Protein AF-A0A9W6KAG6-F1 (afdb_monomer_lite)

Radius of gyration: 14.38 Å; chains: 1; bounding box: 37×23×39 Å

Structure (mmCIF, N/CA/C/O backbone):
data_AF-A0A9W6KAG6-F1
#
_entry.id   AF-A0A9W6KAG6-F1
#
loop_
_atom_site.group_PDB
_atom_site.id
_atom_site.type_symbol
_atom_site.label_atom_id
_atom_site.label_alt_id
_atom_site.label_comp_id
_atom_site.label_asym_id
_atom_site.label_entity_id
_atom_site.label_seq_id
_atom_site.pdbx_PDB_ins_code
_atom_site.Cartn_x
_atom_site.Cartn_y
_atom_site.Cartn_z
_atom_site.occupancy
_atom_site.B_iso_or_equiv
_atom_site.auth_seq_id
_atom_site.auth_comp_id
_atom_site.auth_asym_id
_atom_site.auth_atom_id
_atom_site.pdbx_PDB_model_num
ATOM 1 N N . MET A 1 1 ? -2.949 -4.719 19.976 1.00 49.72 1 MET A N 1
ATOM 2 C CA . MET A 1 1 ? -2.880 -3.998 18.684 1.00 49.72 1 MET A CA 1
ATOM 3 C C . MET A 1 1 ? -1.691 -4.428 17.823 1.00 49.72 1 MET A C 1
ATOM 5 O O . MET A 1 1 ? -1.894 -4.621 16.638 1.00 49.72 1 MET A O 1
ATOM 9 N N . LEU A 1 2 ? -0.497 -4.662 18.395 1.00 51.16 2 LEU A N 1
ATOM 10 C CA . LEU A 1 2 ? 0.654 -5.258 17.682 1.00 51.16 2 LEU A CA 1
ATOM 11 C C . LEU A 1 2 ? 0.340 -6.621 17.027 1.00 51.16 2 LEU A C 1
ATOM 13 O O . LEU A 1 2 ? 0.717 -6.838 15.884 1.00 51.16 2 LEU A O 1
ATOM 17 N N . ALA A 1 3 ? -0.461 -7.461 17.693 1.00 55.06 3 ALA A N 1
ATOM 18 C CA . ALA A 1 3 ? -0.867 -8.779 17.191 1.00 55.06 3 ALA A CA 1
ATOM 19 C C . ALA A 1 3 ? -1.749 -8.756 15.922 1.00 55.06 3 ALA A C 1
ATOM 21 O O . ALA A 1 3 ? -1.973 -9.796 15.317 1.00 55.06 3 ALA A O 1
ATOM 22 N N . LEU A 1 4 ? -2.265 -7.592 15.497 1.00 59.50 4 LEU A N 1
ATOM 23 C CA . LEU A 1 4 ? -3.147 -7.504 14.324 1.00 59.50 4 LEU A CA 1
ATOM 24 C C . LEU A 1 4 ? -2.388 -7.760 13.007 1.00 59.50 4 LEU A C 1
ATOM 26 O O . LEU A 1 4 ? -3.000 -8.120 12.007 1.00 59.50 4 LEU A O 1
ATOM 30 N N . ILE A 1 5 ? -1.068 -7.550 12.991 1.00 63.56 5 ILE A N 1
ATOM 31 C CA . ILE A 1 5 ? -0.239 -7.567 11.776 1.00 63.56 5 ILE A CA 1
ATOM 32 C C . ILE A 1 5 ? 0.659 -8.824 11.672 1.00 63.56 5 ILE A C 1
ATOM 34 O O . ILE A 1 5 ? 1.285 -9.032 10.635 1.00 63.56 5 ILE A O 1
ATOM 38 N N . ASP A 1 6 ? 0.678 -9.719 12.665 1.00 61.66 6 ASP A N 1
ATOM 39 C CA . ASP A 1 6 ? 1.755 -10.721 12.787 1.00 61.66 6 ASP A CA 1
ATOM 40 C C . ASP A 1 6 ? 1.701 -11.936 11.830 1.00 61.66 6 ASP A C 1
ATOM 42 O O . ASP A 1 6 ? 2.743 -12.541 11.596 1.00 61.66 6 ASP A O 1
ATOM 46 N N . ASP A 1 7 ? 0.586 -12.248 11.154 1.00 63.22 7 ASP A N 1
ATOM 47 C CA . ASP A 1 7 ? 0.474 -13.517 10.388 1.00 63.22 7 ASP A CA 1
ATOM 48 C C . ASP A 1 7 ? 0.460 -13.378 8.851 1.00 63.22 7 ASP A C 1
ATOM 50 O O . ASP A 1 7 ? -0.039 -14.247 8.132 1.00 63.22 7 ASP A O 1
ATOM 54 N N . GLY A 1 8 ? 0.933 -12.257 8.291 1.00 66.94 8 GLY A N 1
ATOM 55 C CA . GLY A 1 8 ? 1.004 -12.053 6.826 1.00 66.94 8 GLY A CA 1
ATOM 56 C C . GLY A 1 8 ? -0.360 -12.025 6.102 1.00 66.94 8 GLY A C 1
ATOM 57 O O . GLY A 1 8 ? -0.442 -11.831 4.881 1.00 66.94 8 GLY A O 1
ATOM 58 N N . TRP A 1 9 ? -1.461 -12.172 6.841 1.00 75.31 9 TRP A N 1
ATOM 59 C CA . TRP A 1 9 ? -2.827 -12.067 6.339 1.00 75.31 9 TRP A CA 1
ATOM 60 C C . TRP A 1 9 ? -3.142 -10.637 5.885 1.00 75.31 9 TRP A C 1
ATOM 62 O O . TRP A 1 9 ? -3.842 -10.460 4.891 1.00 75.31 9 TRP A O 1
ATOM 72 N N . VAL A 1 10 ? -2.549 -9.625 6.532 1.00 75.75 10 VAL A N 1
ATOM 73 C CA . VAL A 1 10 ? -2.687 -8.200 6.178 1.00 75.75 10 VAL A CA 1
ATOM 74 C C . VAL A 1 10 ? -2.224 -7.933 4.749 1.00 75.75 10 VAL A C 1
ATOM 76 O O . VAL A 1 10 ? -2.901 -7.236 3.998 1.00 75.75 10 VAL A O 1
ATOM 79 N N . VAL A 1 11 ? -1.118 -8.551 4.327 1.00 73.81 11 VAL A N 1
ATOM 80 C CA . VAL A 1 11 ? -0.626 -8.454 2.941 1.00 73.81 11 VAL A CA 1
ATOM 81 C C . VAL A 1 11 ? -1.645 -9.041 1.968 1.00 73.81 11 VAL A C 1
ATOM 83 O O . VAL A 1 11 ? -1.868 -8.490 0.896 1.00 73.81 11 VAL A O 1
ATOM 86 N N . THR A 1 12 ? -2.325 -10.119 2.359 1.00 75.81 12 THR A N 1
ATOM 87 C CA . THR A 1 12 ? -3.356 -10.773 1.535 1.00 75.81 12 THR A CA 1
ATOM 88 C C . THR A 1 12 ? -4.617 -9.932 1.440 1.00 75.81 12 THR A C 1
ATOM 90 O O . THR A 1 12 ? -5.157 -9.751 0.351 1.00 75.81 12 THR A O 1
ATOM 93 N N . ALA A 1 13 ? -5.062 -9.382 2.567 1.00 78.25 13 ALA A N 1
ATOM 94 C CA . ALA A 1 13 ? -6.191 -8.469 2.635 1.00 78.25 13 ALA A CA 1
ATOM 95 C C . ALA A 1 13 ? -5.940 -7.218 1.777 1.00 78.25 13 ALA A C 1
ATOM 97 O O . ALA A 1 13 ? -6.823 -6.761 1.050 1.00 78.25 13 ALA A O 1
ATOM 98 N N . PHE A 1 14 ? -4.709 -6.701 1.805 1.00 78.06 14 PHE A N 1
ATOM 99 C CA . PHE A 1 14 ? -4.333 -5.483 1.101 1.00 78.06 14 PHE A CA 1
ATOM 100 C C . PHE A 1 14 ? -4.079 -5.701 -0.404 1.00 78.06 14 PHE A C 1
ATOM 102 O O . PHE A 1 14 ? -4.683 -5.021 -1.234 1.00 78.06 14 PHE A O 1
ATOM 109 N N . LEU A 1 15 ? -3.231 -6.666 -0.781 1.00 72.88 15 LEU A N 1
ATOM 110 C CA . LEU A 1 15 ? -2.805 -6.897 -2.173 1.00 72.88 15 LEU A CA 1
ATOM 111 C C . LEU A 1 15 ? -3.692 -7.883 -2.949 1.00 72.88 15 LEU A C 1
ATOM 113 O O . LEU A 1 15 ? -3.724 -7.843 -4.180 1.00 72.88 15 LEU A O 1
ATOM 117 N N . GLY A 1 16 ? -4.434 -8.746 -2.253 1.00 67.75 16 GLY A N 1
ATOM 118 C CA . GLY A 1 16 ? -5.111 -9.904 -2.842 1.00 67.75 16 GLY A CA 1
ATOM 119 C C . GLY A 1 16 ? -4.185 -11.122 -2.992 1.00 67.75 16 GLY A C 1
ATOM 120 O O . GLY A 1 16 ? -2.961 -11.002 -3.004 1.00 67.75 16 GLY A O 1
ATOM 121 N N . SER A 1 17 ? -4.772 -12.317 -3.102 1.00 63.59 17 SER A N 1
ATOM 122 C CA . SER A 1 17 ? -4.056 -13.608 -3.136 1.00 63.59 17 SER A CA 1
ATOM 123 C C . SER A 1 17 ? -3.142 -13.795 -4.353 1.00 63.59 17 SER A C 1
ATOM 125 O O . SER A 1 17 ? -2.114 -14.458 -4.249 1.00 63.59 17 SER A O 1
ATOM 127 N N . GLU A 1 18 ? -3.490 -13.186 -5.486 1.00 56.81 18 GLU A N 1
ATOM 128 C CA . GLU A 1 18 ? -2.803 -13.339 -6.779 1.00 56.81 18 GLU A CA 1
ATOM 129 C C . GLU A 1 18 ? -1.392 -12.717 -6.805 1.00 56.81 18 GLU A C 1
ATOM 131 O O . GLU A 1 18 ? -0.530 -13.159 -7.558 1.00 56.81 18 GLU A O 1
ATOM 136 N N . GLN A 1 19 ? -1.111 -11.704 -5.975 1.00 59.00 19 GLN A N 1
ATOM 137 C CA . GLN A 1 19 ? 0.176 -10.988 -6.015 1.00 59.00 19 GLN A CA 1
ATOM 138 C C . GLN A 1 19 ? 1.319 -11.689 -5.263 1.00 59.00 19 GLN A C 1
ATOM 140 O O . GLN A 1 19 ? 2.446 -11.203 -5.289 1.00 59.00 19 GLN A O 1
ATOM 145 N N . ARG A 1 20 ? 1.075 -12.839 -4.620 1.00 56.69 20 ARG A N 1
ATOM 146 C CA . ARG A 1 20 ? 2.065 -13.519 -3.762 1.00 56.69 20 ARG A CA 1
ATOM 147 C C . ARG A 1 20 ? 3.233 -14.183 -4.501 1.00 56.69 20 ARG A C 1
ATOM 149 O O . ARG A 1 20 ? 4.235 -14.476 -3.862 1.00 56.69 20 ARG A O 1
ATOM 156 N N . ALA A 1 21 ? 3.139 -14.419 -5.811 1.00 52.81 21 ALA A N 1
ATOM 157 C CA . ALA A 1 21 ? 4.088 -15.279 -6.531 1.00 52.81 21 ALA A CA 1
ATOM 158 C C . ALA A 1 21 ? 5.557 -14.789 -6.540 1.00 52.81 21 ALA A C 1
ATOM 160 O O . ALA A 1 21 ? 6.451 -15.586 -6.806 1.00 52.81 21 ALA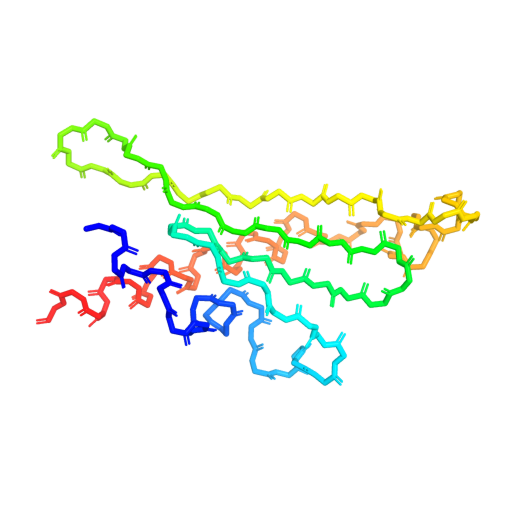 A O 1
ATOM 161 N N . TYR A 1 22 ? 5.819 -13.510 -6.242 1.00 62.94 22 TYR A N 1
ATOM 162 C CA . TYR A 1 22 ? 7.164 -12.912 -6.272 1.00 62.94 22 TYR A CA 1
ATOM 163 C C . TYR A 1 22 ? 7.458 -12.023 -5.055 1.00 62.94 22 TYR A C 1
ATOM 165 O O . TYR A 1 22 ? 8.138 -11.004 -5.192 1.00 62.94 22 TYR A O 1
ATOM 173 N N . ILE A 1 23 ? 6.903 -12.371 -3.889 1.00 66.06 23 ILE A N 1
ATOM 174 C CA . ILE A 1 23 ? 7.000 -11.556 -2.678 1.00 66.06 23 ILE A CA 1
ATOM 175 C C . ILE A 1 23 ? 7.815 -12.257 -1.587 1.00 66.06 23 ILE A C 1
ATOM 177 O O . ILE A 1 23 ? 7.461 -13.357 -1.174 1.00 66.06 23 ILE A O 1
ATOM 181 N N . ASP A 1 24 ? 8.848 -11.577 -1.085 1.00 68.81 24 ASP A N 1
ATOM 182 C CA . ASP A 1 24 ? 9.527 -11.923 0.174 1.00 68.81 24 ASP A CA 1
ATOM 183 C C . ASP A 1 24 ? 8.949 -11.090 1.329 1.00 68.81 24 ASP A C 1
ATOM 185 O O . ASP A 1 24 ? 8.763 -9.880 1.157 1.00 68.81 24 ASP A O 1
ATOM 189 N N . ILE A 1 25 ? 8.620 -11.720 2.464 1.00 72.00 25 ILE A N 1
ATOM 190 C CA . ILE A 1 25 ? 7.895 -11.094 3.585 1.00 72.00 25 ILE A CA 1
ATOM 191 C C . ILE A 1 25 ? 8.811 -10.978 4.808 1.00 72.00 25 ILE A C 1
ATOM 193 O O . ILE A 1 25 ? 9.289 -11.977 5.337 1.00 72.00 25 ILE A O 1
ATOM 197 N N . ASP A 1 26 ? 8.995 -9.747 5.286 1.00 68.56 26 ASP A N 1
ATOM 198 C CA . ASP A 1 26 ? 9.775 -9.418 6.483 1.00 68.56 26 ASP A CA 1
ATOM 199 C C . ASP A 1 26 ? 8.823 -9.044 7.628 1.00 68.56 26 ASP A C 1
ATOM 201 O O . ASP A 1 26 ? 8.075 -8.061 7.537 1.00 68.56 26 ASP A O 1
ATOM 205 N N . HIS A 1 27 ? 8.841 -9.848 8.691 1.00 67.25 27 HIS A N 1
ATOM 206 C CA . HIS A 1 27 ? 7.990 -9.683 9.864 1.00 67.25 27 HIS A CA 1
ATOM 207 C C . HIS A 1 27 ? 8.769 -8.967 10.963 1.00 67.25 27 HIS A C 1
ATOM 209 O O . HIS A 1 27 ? 9.641 -9.542 11.617 1.00 67.25 27 HIS A O 1
ATOM 215 N N . ARG A 1 28 ? 8.424 -7.701 11.194 1.00 70.06 28 ARG A N 1
ATOM 216 C CA . ARG A 1 28 ? 8.870 -6.943 12.366 1.00 70.06 28 ARG A CA 1
ATOM 217 C C . ARG A 1 28 ? 7.645 -6.650 13.236 1.00 70.06 28 ARG A C 1
ATOM 219 O O . ARG A 1 28 ? 6.553 -6.501 12.692 1.00 70.06 28 ARG A O 1
ATOM 226 N N . PRO A 1 29 ? 7.777 -6.525 14.566 1.00 67.50 29 PRO A N 1
ATOM 227 C CA . PRO A 1 29 ? 6.624 -6.266 15.426 1.00 67.50 29 PRO A CA 1
ATOM 228 C C . PRO A 1 29 ? 5.813 -5.051 14.943 1.00 67.50 29 PRO A C 1
ATOM 230 O O . PRO A 1 29 ? 6.330 -3.935 14.885 1.00 67.50 29 PRO A O 1
ATOM 233 N N . GLY A 1 30 ? 4.550 -5.276 14.560 1.00 68.81 30 GLY A N 1
ATOM 234 C CA . GLY A 1 30 ? 3.631 -4.225 14.092 1.00 68.81 30 GLY A CA 1
ATOM 235 C C . GLY A 1 30 ? 3.891 -3.694 12.677 1.00 68.81 30 GLY A C 1
ATOM 236 O O . GLY A 1 30 ? 3.238 -2.732 12.260 1.00 68.81 30 GLY A O 1
ATOM 237 N N . VAL A 1 31 ? 4.819 -4.305 11.933 1.00 70.38 31 VAL A N 1
ATOM 238 C CA . VAL A 1 31 ? 5.167 -3.933 10.558 1.00 70.38 31 VAL A CA 1
ATOM 239 C C . VAL A 1 31 ? 5.359 -5.184 9.712 1.00 70.38 31 VAL A C 1
ATOM 241 O O . VAL A 1 31 ? 6.230 -6.004 9.984 1.00 70.38 31 VAL A O 1
ATOM 244 N N . VAL A 1 32 ? 4.624 -5.276 8.609 1.00 75.44 32 VAL A N 1
ATOM 245 C CA . VAL A 1 32 ? 4.902 -6.277 7.578 1.00 75.44 32 VAL A CA 1
ATOM 246 C C . VAL A 1 32 ? 5.481 -5.589 6.355 1.00 75.44 32 VAL A C 1
ATOM 248 O O . VAL A 1 32 ? 4.835 -4.754 5.716 1.00 75.44 32 VAL A O 1
ATOM 251 N N . GLY A 1 33 ? 6.726 -5.939 6.044 1.00 77.06 33 GLY A N 1
ATOM 252 C CA . GLY A 1 33 ? 7.386 -5.581 4.799 1.00 77.06 33 GLY A CA 1
ATOM 253 C C . GLY A 1 33 ? 7.154 -6.650 3.742 1.00 77.06 33 GLY A C 1
ATOM 254 O O . GLY A 1 33 ? 7.107 -7.837 4.049 1.00 77.06 33 GLY A O 1
ATOM 255 N N . PHE A 1 34 ? 7.028 -6.232 2.491 1.00 74.88 34 PHE A N 1
ATOM 256 C CA . PHE A 1 34 ? 7.019 -7.123 1.348 1.00 74.88 34 PHE A CA 1
ATOM 257 C C . PHE A 1 34 ? 7.859 -6.552 0.208 1.00 74.88 34 PHE A C 1
ATOM 259 O O . PHE A 1 34 ? 7.700 -5.396 -0.190 1.00 74.88 34 PHE A O 1
ATOM 266 N N . GLN A 1 35 ? 8.764 -7.358 -0.334 1.00 76.19 35 GLN A N 1
ATOM 267 C CA . GLN A 1 35 ? 9.590 -6.979 -1.475 1.00 76.19 35 GLN A CA 1
ATOM 268 C C . GLN A 1 35 ? 9.053 -7.625 -2.745 1.00 76.19 35 GLN A C 1
ATOM 270 O O . GLN A 1 35 ? 8.896 -8.837 -2.803 1.00 76.19 35 GLN A O 1
ATOM 275 N N . GLY A 1 36 ? 8.814 -6.813 -3.772 1.00 69.50 36 GLY A N 1
ATOM 276 C CA . GLY A 1 36 ? 8.445 -7.278 -5.104 1.00 69.50 36 GLY A CA 1
ATOM 277 C C . GLY A 1 36 ? 9.492 -6.841 -6.118 1.00 69.50 36 GLY A C 1
ATOM 278 O O . GLY A 1 36 ? 9.811 -5.658 -6.222 1.00 69.50 36 GLY A O 1
ATOM 279 N N . HIS A 1 37 ? 9.995 -7.779 -6.916 1.00 71.56 37 HIS A N 1
ATOM 280 C CA . HIS A 1 37 ? 10.975 -7.500 -7.971 1.00 71.56 37 HIS A CA 1
ATOM 281 C C . HIS A 1 37 ? 12.280 -6.838 -7.456 1.00 71.56 37 HIS A C 1
ATOM 283 O O . HIS A 1 37 ? 12.625 -6.899 -6.277 1.00 71.56 37 HIS A O 1
ATOM 289 N N . TRP A 1 38 ? 13.061 -6.250 -8.369 1.00 76.88 38 TRP A N 1
ATOM 290 C CA . TRP A 1 38 ? 14.403 -5.710 -8.101 1.00 76.88 38 TRP A CA 1
ATOM 291 C C . TRP A 1 38 ? 14.418 -4.258 -7.599 1.00 76.88 38 TRP A C 1
ATOM 293 O O . TRP A 1 38 ? 15.489 -3.712 -7.344 1.00 76.88 38 TRP A O 1
ATOM 303 N N . TRP A 1 39 ? 13.258 -3.599 -7.529 1.00 77.62 39 TRP A N 1
ATOM 304 C CA . TRP A 1 39 ? 13.182 -2.156 -7.284 1.00 77.62 39 TRP A CA 1
ATOM 305 C C . TRP A 1 39 ? 12.184 -1.746 -6.208 1.00 77.62 39 TRP A C 1
ATOM 307 O O . TRP A 1 39 ? 12.214 -0.593 -5.791 1.00 77.62 39 TRP A O 1
ATOM 317 N N . TYR A 1 40 ? 11.309 -2.641 -5.754 1.00 79.31 40 TY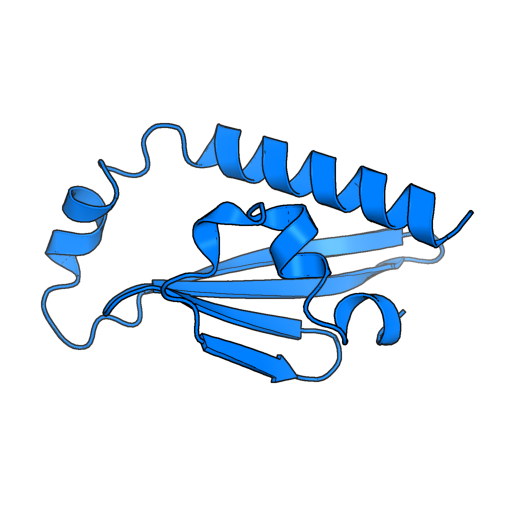R A N 1
ATOM 318 C CA . TYR A 1 40 ? 10.148 -2.263 -4.962 1.00 79.31 40 TYR A CA 1
ATOM 319 C C . TYR A 1 40 ? 10.108 -2.992 -3.615 1.00 79.31 40 TYR A C 1
ATOM 321 O O . TYR A 1 40 ? 10.146 -4.220 -3.551 1.00 79.31 40 TYR A O 1
ATOM 329 N N . ARG A 1 41 ? 9.963 -2.219 -2.535 1.00 82.81 41 ARG A N 1
ATOM 330 C CA . ARG A 1 41 ? 9.619 -2.711 -1.196 1.00 82.81 41 ARG A CA 1
ATOM 331 C C . ARG A 1 41 ? 8.415 -1.935 -0.678 1.00 82.81 41 ARG A C 1
ATOM 333 O O . ARG A 1 41 ? 8.478 -0.716 -0.545 1.00 82.81 41 ARG A O 1
ATOM 340 N N . GLY A 1 42 ? 7.321 -2.633 -0.407 1.00 82.50 42 GLY A N 1
ATOM 341 C CA . GLY A 1 42 ? 6.166 -2.099 0.304 1.00 82.50 42 GLY A CA 1
ATOM 342 C C . GLY A 1 42 ? 6.267 -2.422 1.787 1.00 82.50 42 GLY A C 1
ATOM 343 O O . GLY A 1 42 ? 6.703 -3.506 2.150 1.00 82.50 42 GLY A O 1
ATOM 344 N N . GLU A 1 43 ? 5.857 -1.507 2.652 1.00 84.00 43 GLU A N 1
ATOM 345 C CA . GLU A 1 43 ? 5.721 -1.765 4.085 1.00 84.00 43 GLU A CA 1
ATOM 346 C C . GLU A 1 43 ? 4.348 -1.310 4.558 1.00 84.00 43 GLU A C 1
ATOM 348 O O . GLU A 1 43 ? 3.920 -0.196 4.254 1.00 84.00 43 GLU A O 1
ATOM 353 N N . ILE A 1 44 ? 3.661 -2.178 5.297 1.00 82.81 44 ILE A N 1
ATOM 354 C CA . ILE A 1 44 ? 2.409 -1.869 5.982 1.00 82.81 44 ILE A CA 1
ATOM 355 C C . ILE A 1 44 ? 2.699 -1.855 7.477 1.00 82.81 44 ILE A C 1
ATOM 357 O O . ILE A 1 44 ? 3.166 -2.851 8.028 1.00 82.81 44 ILE A O 1
ATOM 361 N N . SER A 1 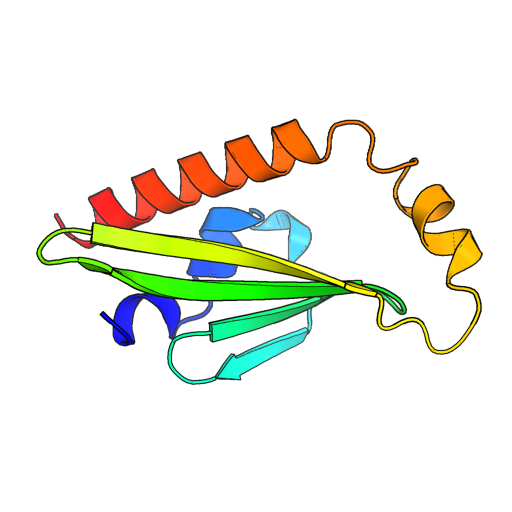45 ? 2.407 -0.739 8.135 1.00 81.31 45 SER A N 1
ATOM 362 C CA . SER A 1 45 ? 2.525 -0.592 9.585 1.00 81.31 45 SER A CA 1
ATOM 363 C C . SER A 1 45 ? 1.211 -0.118 10.190 1.00 81.31 45 SER A C 1
ATOM 365 O O . SER A 1 45 ? 0.488 0.663 9.570 1.00 81.31 45 SER A O 1
ATOM 367 N N . ALA A 1 46 ? 0.917 -0.558 11.410 1.00 78.50 46 ALA A N 1
ATOM 368 C CA . ALA A 1 46 ? -0.185 -0.031 12.207 1.00 78.50 46 ALA A CA 1
ATOM 369 C C . ALA A 1 46 ? 0.374 0.851 13.324 1.00 78.50 46 ALA A C 1
ATOM 371 O O . ALA A 1 46 ? 1.155 0.397 14.157 1.00 78.50 46 ALA A O 1
ATOM 372 N N . GLU A 1 47 ? -0.045 2.108 13.345 1.00 79.44 47 GLU A N 1
ATOM 373 C CA . GLU A 1 47 ? 0.322 3.083 14.366 1.00 79.44 47 GLU A CA 1
ATOM 374 C C . GLU A 1 47 ? -0.934 3.443 15.187 1.00 79.44 47 GLU A C 1
ATOM 376 O O . GLU A 1 47 ? -2.029 3.538 14.621 1.00 79.44 47 GLU A O 1
ATOM 381 N N . PRO A 1 48 ? -0.837 3.624 16.517 1.00 75.62 48 PRO A N 1
ATOM 382 C CA . PRO A 1 48 ? -1.967 4.082 17.322 1.00 75.62 48 PRO A CA 1
ATOM 383 C C . PRO A 1 48 ? -2.478 5.447 16.862 1.00 75.62 48 PRO A C 1
ATOM 385 O O . PRO A 1 48 ? -1.698 6.382 16.695 1.00 75.62 48 PRO A O 1
ATOM 388 N N . ALA A 1 49 ? -3.795 5.574 16.702 1.00 75.50 49 ALA A N 1
ATOM 389 C CA . ALA A 1 49 ? -4.461 6.830 16.372 1.00 75.50 49 ALA A CA 1
ATOM 390 C C . ALA A 1 49 ? -5.370 7.252 17.534 1.00 75.50 49 ALA A C 1
ATOM 392 O O . ALA A 1 49 ? -6.591 7.115 17.477 1.00 75.50 49 ALA A O 1
ATOM 393 N N . GLY A 1 50 ? -4.757 7.734 18.618 1.00 73.94 50 GLY A N 1
ATOM 394 C CA . GLY A 1 50 ? -5.474 8.138 19.832 1.00 73.94 50 GLY A CA 1
ATOM 395 C C . GLY A 1 50 ? -6.139 6.971 20.574 1.00 73.94 50 GLY A C 1
ATOM 396 O O . GLY A 1 50 ? -5.761 5.815 20.398 1.00 73.94 50 GLY A O 1
ATOM 397 N N . GLU A 1 51 ? -7.127 7.279 21.420 1.00 68.00 51 GLU A N 1
ATOM 398 C CA . GLU A 1 51 ? -7.751 6.310 22.343 1.00 68.00 51 GLU A CA 1
ATOM 399 C C . GLU A 1 51 ? -8.631 5.246 21.661 1.00 68.00 51 GLU A C 1
ATOM 401 O O . GLU A 1 51 ? -8.850 4.179 22.232 1.00 68.00 51 GLU A O 1
ATOM 406 N N . HIS A 1 52 ? -9.108 5.489 20.434 1.00 68.31 52 HIS A N 1
ATOM 407 C CA . HIS A 1 52 ? -10.069 4.604 19.756 1.00 68.31 52 HIS A CA 1
ATOM 408 C C . HIS A 1 52 ? -9.749 4.333 18.281 1.00 68.31 52 HIS A C 1
ATOM 410 O O . HIS A 1 52 ? -10.627 3.929 17.522 1.00 68.31 52 HIS A O 1
ATOM 416 N N . GLY A 1 53 ? -8.507 4.561 17.849 1.00 70.12 53 GLY A N 1
ATOM 417 C CA . GLY A 1 53 ? -8.149 4.466 16.438 1.00 70.12 53 GLY A CA 1
ATOM 418 C C . GLY A 1 53 ? -6.848 3.722 16.175 1.00 70.12 53 GLY A C 1
ATOM 419 O O . GLY A 1 53 ? -5.937 3.664 16.999 1.00 70.12 53 GLY A O 1
ATOM 420 N N . THR A 1 54 ? -6.743 3.175 14.969 1.00 76.38 54 THR A N 1
ATOM 421 C CA . THR A 1 54 ? -5.499 2.650 14.401 1.00 76.38 54 THR A CA 1
ATOM 422 C C . THR A 1 54 ? -5.300 3.278 13.032 1.00 76.38 54 THR A C 1
ATOM 424 O O . THR A 1 54 ? -6.177 3.189 12.174 1.00 76.38 54 THR A O 1
ATOM 427 N N . THR A 1 55 ? -4.143 3.890 12.812 1.00 82.06 55 THR A N 1
ATOM 428 C CA . THR A 1 55 ? -3.726 4.349 11.490 1.00 82.06 55 THR A CA 1
ATOM 429 C C . THR A 1 55 ? -2.942 3.234 10.824 1.00 82.06 55 THR A C 1
ATOM 431 O O . THR A 1 55 ? -1.887 2.832 11.309 1.00 82.06 55 THR A O 1
ATOM 434 N N . VAL A 1 56 ? -3.429 2.757 9.682 1.00 79.19 56 VAL A N 1
ATOM 435 C CA . VAL A 1 56 ? -2.645 1.878 8.813 1.00 79.19 56 VAL A CA 1
ATOM 436 C C . VAL A 1 56 ? -1.873 2.737 7.821 1.00 79.19 56 VAL A C 1
ATOM 438 O O . VAL A 1 56 ? -2.464 3.461 7.020 1.00 79.19 56 VAL A O 1
ATOM 441 N N . VAL A 1 57 ? -0.548 2.650 7.865 1.00 82.94 57 VAL A N 1
ATOM 442 C CA . VAL A 1 57 ? 0.347 3.365 6.956 1.00 82.94 57 VAL A CA 1
ATOM 443 C C . VAL A 1 57 ? 0.922 2.381 5.952 1.00 82.94 57 VAL A C 1
ATOM 445 O O . VAL A 1 57 ? 1.504 1.367 6.326 1.00 82.94 57 VAL A O 1
ATOM 448 N N . TYR A 1 58 ? 0.792 2.709 4.669 1.00 82.00 58 TYR A N 1
ATOM 449 C CA . TYR A 1 58 ? 1.426 1.974 3.586 1.00 82.00 58 TYR A CA 1
ATOM 450 C C . TYR A 1 58 ? 2.530 2.823 2.957 1.00 82.00 58 TYR A C 1
ATOM 452 O O . TYR A 1 58 ? 2.261 3.868 2.359 1.00 82.00 58 TYR A O 1
ATOM 460 N N . ARG A 1 59 ? 3.779 2.384 3.113 1.00 84.44 59 ARG A N 1
ATOM 461 C CA . ARG A 1 59 ? 4.972 3.052 2.586 1.00 84.44 59 ARG A CA 1
ATOM 462 C C . ARG A 1 59 ? 5.542 2.241 1.430 1.00 84.44 59 ARG A C 1
ATOM 464 O O . ARG A 1 59 ? 5.570 1.017 1.472 1.00 84.44 59 ARG A O 1
ATOM 471 N N . VAL A 1 60 ? 5.998 2.936 0.394 1.00 80.06 60 VAL A N 1
ATOM 472 C CA . VAL A 1 60 ? 6.655 2.326 -0.765 1.00 80.06 60 VAL A CA 1
ATOM 473 C C . VAL A 1 60 ? 8.057 2.886 -0.880 1.00 80.06 60 VAL A C 1
ATOM 475 O O . VAL A 1 60 ? 8.242 4.099 -0.970 1.00 80.06 60 VAL A O 1
A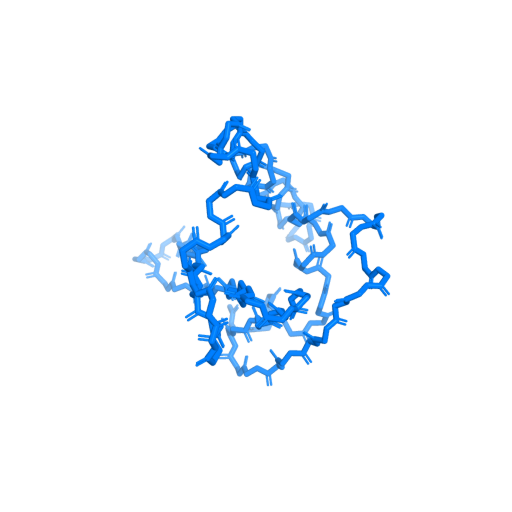TOM 478 N N . TYR A 1 61 ? 9.028 1.988 -0.925 1.00 81.38 61 TYR A N 1
ATOM 479 C CA . TYR A 1 61 ? 10.439 2.296 -1.045 1.00 81.38 61 TYR A CA 1
ATOM 480 C C . TYR A 1 61 ? 10.967 1.802 -2.387 1.00 81.38 61 TYR A C 1
ATOM 482 O O . TYR A 1 61 ? 10.711 0.669 -2.804 1.00 81.38 61 TYR A O 1
ATOM 490 N N . ASN A 1 62 ? 11.732 2.667 -3.053 1.00 82.38 62 ASN A N 1
ATOM 491 C CA . ASN A 1 62 ? 12.523 2.278 -4.208 1.00 82.38 62 ASN A CA 1
ATOM 492 C C . ASN A 1 62 ? 13.868 1.736 -3.716 1.00 82.38 62 ASN A C 1
ATOM 494 O O . ASN A 1 62 ? 14.688 2.495 -3.206 1.00 82.38 62 ASN A O 1
ATOM 498 N N . ILE A 1 63 ? 14.072 0.431 -3.862 1.00 83.06 63 ILE A N 1
ATOM 499 C CA . ILE A 1 63 ? 15.289 -0.279 -3.447 1.00 83.06 63 ILE A CA 1
ATOM 500 C C . ILE A 1 63 ? 16.196 -0.630 -4.637 1.00 83.06 63 ILE A C 1
ATOM 502 O O . ILE A 1 63 ? 17.116 -1.433 -4.501 1.00 83.06 63 ILE A O 1
ATOM 506 N N . ALA A 1 64 ? 15.944 -0.060 -5.822 1.00 81.56 64 ALA A N 1
ATOM 507 C CA . ALA A 1 64 ? 16.739 -0.349 -7.010 1.00 81.56 64 ALA A CA 1
ATOM 508 C C . ALA A 1 64 ? 18.202 0.079 -6.821 1.00 81.56 64 ALA A C 1
ATOM 510 O O . ALA A 1 64 ? 18.509 1.270 -6.795 1.00 81.56 64 ALA A O 1
ATOM 511 N N . ALA A 1 65 ? 19.123 -0.887 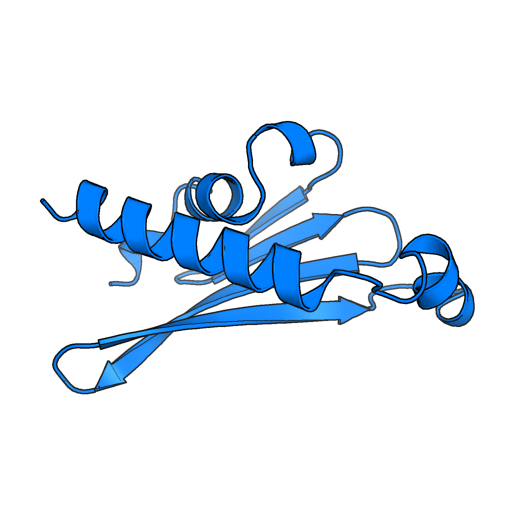-6.790 1.00 77.81 65 ALA A N 1
ATOM 512 C CA . ALA A 1 65 ? 20.559 -0.604 -6.725 1.00 77.81 65 ALA A CA 1
ATOM 513 C C . ALA A 1 65 ? 21.079 0.112 -7.991 1.00 77.81 65 ALA A C 1
ATOM 515 O O . ALA A 1 65 ? 22.017 0.905 -7.932 1.00 77.81 65 ALA A O 1
ATOM 516 N N . ARG A 1 66 ? 20.470 -0.163 -9.154 1.00 77.50 66 ARG A N 1
ATOM 517 C CA . ARG A 1 66 ? 20.747 0.481 -10.449 1.00 77.50 66 ARG A CA 1
ATOM 518 C C . ARG A 1 66 ? 19.457 0.581 -11.264 1.00 77.50 66 ARG A C 1
ATOM 520 O O . ARG A 1 66 ? 18.578 -0.265 -11.137 1.00 77.50 66 ARG A O 1
ATOM 527 N N . GLY A 1 67 ? 19.350 1.593 -12.128 1.00 74.44 67 GLY A N 1
ATOM 528 C CA . GLY A 1 67 ? 18.214 1.716 -13.053 1.00 74.44 67 GLY A CA 1
ATOM 529 C C . GLY A 1 67 ? 16.915 2.222 -12.418 1.00 74.44 67 GLY A C 1
ATOM 530 O O . GLY A 1 67 ? 15.840 1.956 -12.945 1.00 74.44 67 GLY A O 1
ATOM 531 N N . ALA A 1 68 ? 16.995 2.986 -11.322 1.00 77.19 68 ALA A N 1
ATOM 532 C CA . ALA A 1 68 ? 15.830 3.582 -10.657 1.00 77.19 68 ALA A CA 1
ATOM 533 C C . ALA A 1 68 ? 14.949 4.438 -11.594 1.00 77.19 68 ALA A C 1
ATOM 535 O O . ALA A 1 68 ? 13.754 4.575 -11.356 1.00 77.19 68 ALA A O 1
ATOM 536 N N . TRP A 1 69 ? 15.502 4.969 -12.689 1.00 76.25 69 TRP A N 1
ATOM 537 C CA . TRP A 1 69 ? 14.751 5.697 -13.719 1.00 76.25 69 TRP A CA 1
ATOM 538 C C . TRP A 1 69 ? 13.751 4.814 -14.486 1.00 76.25 69 TRP A C 1
ATOM 540 O O . TRP A 1 69 ? 12.750 5.317 -14.991 1.00 76.25 69 TRP A O 1
ATOM 550 N N . ALA A 1 70 ? 13.990 3.501 -14.563 1.00 78.94 70 ALA A N 1
ATOM 551 C CA . ALA A 1 70 ? 13.114 2.560 -15.258 1.00 78.94 70 ALA A CA 1
ATOM 552 C C . ALA A 1 70 ? 11.893 2.159 -14.412 1.00 78.94 70 ALA A C 1
ATOM 554 O O . ALA A 1 70 ? 10.931 1.607 -14.936 1.00 78.94 70 ALA A O 1
ATOM 555 N N . VAL A 1 71 ? 11.904 2.469 -13.114 1.00 73.69 71 VAL A N 1
ATOM 556 C CA . VAL A 1 71 ? 10.815 2.190 -12.167 1.00 73.69 71 VAL A CA 1
ATOM 557 C C . VAL A 1 71 ? 9.472 2.778 -12.601 1.00 73.69 71 VAL A C 1
ATOM 559 O O . VAL A 1 71 ? 8.509 2.016 -12.725 1.00 73.69 71 VAL A O 1
ATOM 562 N N . PRO A 1 72 ? 9.357 4.096 -12.859 1.00 71.69 72 PRO A N 1
ATOM 563 C CA . PRO A 1 72 ? 8.094 4.662 -13.303 1.00 71.69 72 PRO A CA 1
ATOM 564 C C . PRO A 1 72 ? 7.628 4.020 -14.616 1.00 71.69 72 PRO A C 1
ATOM 566 O O . PRO A 1 72 ? 6.439 3.771 -14.757 1.00 71.69 72 PRO A O 1
ATOM 569 N N . LEU A 1 73 ? 8.524 3.653 -15.537 1.00 76.19 73 LEU A N 1
ATOM 570 C CA . LEU A 1 73 ? 8.154 2.955 -16.776 1.00 76.19 73 LEU A CA 1
ATOM 571 C C . LEU A 1 73 ? 7.609 1.543 -16.511 1.00 76.19 73 LEU A C 1
ATOM 573 O O . LEU A 1 73 ? 6.524 1.207 -16.988 1.00 76.19 73 LEU A O 1
ATOM 577 N N . ALA A 1 74 ? 8.309 0.746 -15.700 1.00 73.00 74 ALA A N 1
ATOM 578 C CA . ALA A 1 74 ? 7.886 -0.600 -15.317 1.00 73.00 74 ALA A CA 1
ATOM 579 C C . ALA A 1 74 ? 6.528 -0.596 -14.593 1.00 73.00 74 ALA A C 1
ATOM 581 O O . ALA A 1 74 ? 5.720 -1.501 -14.791 1.00 73.00 74 ALA A O 1
ATOM 582 N N . ASN A 1 75 ? 6.238 0.452 -13.812 1.00 70.56 75 ASN A N 1
ATOM 583 C CA . ASN A 1 75 ? 4.973 0.590 -13.091 1.00 70.56 75 ASN A CA 1
ATOM 584 C C . ASN A 1 75 ? 3.909 1.408 -13.844 1.00 70.56 75 ASN A C 1
ATOM 586 O O . ASN A 1 75 ? 3.003 1.963 -13.218 1.00 70.56 75 ASN A O 1
ATOM 590 N N . ARG A 1 76 ? 4.015 1.524 -15.178 1.00 76.69 76 ARG A N 1
ATOM 591 C CA . ARG A 1 76 ? 3.060 2.264 -16.030 1.00 76.69 76 ARG A CA 1
ATOM 592 C C . ARG A 1 76 ? 2.789 3.683 -15.515 1.00 76.69 76 ARG A C 1
ATOM 594 O O . ARG A 1 76 ? 1.643 4.113 -15.439 1.00 76.69 76 ARG A O 1
ATOM 601 N N . LEU A 1 77 ? 3.840 4.378 -15.096 1.00 74.81 77 LEU A N 1
ATOM 602 C CA . LEU A 1 77 ? 3.830 5.709 -14.484 1.00 74.81 77 LEU A CA 1
ATOM 603 C C . LEU A 1 77 ? 2.877 5.825 -13.284 1.00 74.81 77 LEU A C 1
ATOM 605 O O . LEU A 1 77 ? 2.306 6.884 -13.043 1.00 74.81 77 LEU A O 1
ATOM 609 N N . PHE A 1 78 ? 2.683 4.732 -12.539 1.00 74.69 78 PHE A N 1
ATOM 610 C CA . PHE A 1 78 ? 1.758 4.659 -11.404 1.00 74.69 78 PHE A CA 1
ATOM 611 C C . PHE A 1 78 ? 0.298 4.978 -11.780 1.00 74.69 78 PHE A C 1
ATOM 613 O O . PHE A 1 78 ? -0.519 5.330 -10.923 1.00 74.69 78 PHE A O 1
ATOM 620 N N . ILE A 1 79 ? -0.072 4.833 -13.056 1.00 81.75 79 ILE A N 1
ATOM 621 C CA . ILE A 1 79 ? -1.438 5.079 -13.517 1.00 81.75 79 ILE A CA 1
ATOM 622 C C . ILE A 1 79 ? -2.392 4.112 -12.804 1.00 81.75 79 ILE A C 1
ATOM 624 O O . ILE A 1 79 ? -2.232 2.892 -12.838 1.00 81.75 79 ILE A O 1
ATOM 628 N N . GLY A 1 80 ? -3.399 4.671 -12.129 1.00 80.19 80 GLY A N 1
ATOM 629 C CA . GLY A 1 80 ? -4.380 3.903 -11.357 1.00 80.19 80 GLY A CA 1
ATOM 630 C C . GLY A 1 80 ? -3.883 3.405 -9.994 1.00 80.19 80 GLY A C 1
ATOM 631 O O . GLY A 1 80 ? -4.658 2.779 -9.272 1.00 80.19 80 GLY A O 1
ATOM 632 N N . TRP A 1 81 ? -2.642 3.719 -9.603 1.00 80.19 81 TRP A N 1
ATOM 633 C CA . TRP A 1 81 ? -2.066 3.317 -8.316 1.00 80.19 81 TRP A CA 1
ATOM 634 C C . TRP A 1 81 ? -2.905 3.799 -7.133 1.00 80.19 81 TRP A C 1
ATOM 636 O O . TRP A 1 81 ? -3.286 3.000 -6.285 1.00 80.19 81 TRP A O 1
ATOM 646 N N . ARG A 1 82 ? -3.283 5.085 -7.122 1.00 80.94 82 ARG A N 1
ATOM 647 C CA . ARG A 1 82 ? -4.088 5.674 -6.039 1.00 80.94 82 ARG A CA 1
ATOM 648 C C . ARG A 1 82 ? -5.408 4.933 -5.824 1.00 80.94 82 ARG A C 1
ATOM 650 O O . ARG A 1 82 ? -5.793 4.699 -4.686 1.00 80.94 82 ARG A O 1
ATOM 657 N N . ARG A 1 83 ? -6.079 4.544 -6.913 1.00 83.88 83 ARG A N 1
ATOM 658 C CA . ARG A 1 83 ? -7.328 3.777 -6.845 1.00 83.88 83 ARG A CA 1
ATOM 659 C C . ARG A 1 83 ? -7.081 2.379 -6.282 1.00 83.88 83 ARG A C 1
ATOM 661 O O . ARG A 1 83 ? -7.745 2.006 -5.331 1.00 83.88 83 ARG A O 1
ATOM 668 N N . LYS A 1 84 ? -6.084 1.653 -6.802 1.00 82.12 84 LYS A N 1
ATOM 669 C CA . LYS A 1 84 ? -5.729 0.310 -6.311 1.00 82.12 84 LYS A CA 1
ATOM 670 C C . LYS A 1 84 ? -5.360 0.302 -4.826 1.00 82.12 84 LYS A C 1
ATOM 672 O O . LYS A 1 84 ? -5.808 -0.577 -4.100 1.00 82.12 84 LYS A O 1
ATOM 677 N N . VAL A 1 85 ? -4.565 1.278 -4.383 1.00 81.81 85 VAL A N 1
ATOM 678 C CA . VAL A 1 85 ? -4.191 1.436 -2.970 1.00 81.81 85 VAL A CA 1
ATOM 679 C C . VAL A 1 85 ? -5.412 1.757 -2.115 1.00 81.81 85 VAL A C 1
ATOM 681 O O . VAL A 1 85 ? -5.574 1.155 -1.060 1.00 81.81 85 VAL A O 1
ATOM 684 N N . GLY A 1 86 ? -6.291 2.650 -2.581 1.00 83.19 86 GLY A N 1
ATOM 685 C CA . GLY A 1 86 ? -7.556 2.941 -1.905 1.00 83.19 86 GLY A CA 1
ATOM 686 C C . GLY A 1 86 ? -8.429 1.693 -1.753 1.00 83.19 86 GLY A C 1
ATOM 687 O O . GLY A 1 86 ? -8.836 1.367 -0.642 1.00 83.19 86 GLY A O 1
ATOM 688 N N . ASP A 1 87 ? -8.636 0.945 -2.839 1.00 87.19 87 ASP A N 1
ATOM 689 C CA . ASP A 1 87 ? -9.433 -0.287 -2.840 1.00 87.19 87 ASP A CA 1
ATOM 690 C C . ASP A 1 87 ? -8.842 -1.348 -1.888 1.00 87.19 87 ASP A C 1
ATOM 692 O O . ASP A 1 87 ? -9.580 -2.000 -1.144 1.00 87.19 87 ASP A O 1
ATOM 696 N N . GLY A 1 88 ? -7.512 -1.500 -1.874 1.00 82.44 88 GLY A N 1
ATOM 697 C CA . GLY A 1 88 ? -6.794 -2.396 -0.961 1.00 82.44 88 GLY A CA 1
ATOM 698 C C . GLY A 1 88 ? -6.918 -1.979 0.506 1.00 82.44 88 GLY A C 1
ATOM 699 O O . GLY A 1 88 ? -7.201 -2.817 1.361 1.00 82.44 88 GLY A O 1
ATOM 700 N N . ALA A 1 89 ? -6.801 -0.681 0.801 1.00 82.19 89 ALA A N 1
ATOM 701 C CA . ALA A 1 89 ? -6.989 -0.146 2.148 1.00 82.19 89 ALA A CA 1
ATOM 702 C C . ALA A 1 89 ? -8.425 -0.361 2.652 1.00 82.19 89 ALA A C 1
ATOM 704 O O . ALA A 1 89 ? -8.625 -0.814 3.776 1.00 82.19 89 ALA A O 1
ATOM 705 N N . THR A 1 90 ? -9.433 -0.114 1.809 1.00 84.94 90 THR A N 1
ATOM 706 C CA . THR A 1 90 ? -10.840 -0.377 2.153 1.00 84.94 90 THR A CA 1
ATOM 707 C C . THR A 1 90 ? -11.110 -1.866 2.374 1.00 84.94 90 THR A C 1
ATOM 709 O O . THR A 1 90 ? -11.941 -2.221 3.211 1.00 84.94 90 THR A O 1
ATOM 712 N N . ARG A 1 91 ? -10.442 -2.757 1.629 1.00 85.75 91 ARG A N 1
ATOM 713 C CA . ARG A 1 91 ? -10.556 -4.206 1.843 1.00 85.75 91 ARG A CA 1
ATOM 714 C C . ARG A 1 91 ? -9.939 -4.617 3.177 1.00 85.75 91 ARG A C 1
ATOM 716 O O . ARG A 1 91 ? -10.574 -5.353 3.925 1.00 85.75 91 ARG A O 1
ATOM 723 N N . LEU A 1 92 ? -8.753 -4.098 3.488 1.00 82.88 92 LEU A N 1
ATOM 724 C CA . LEU A 1 92 ? -8.080 -4.350 4.758 1.00 82.88 92 LEU A CA 1
ATOM 725 C C . LEU A 1 92 ? -8.922 -3.874 5.949 1.00 82.88 92 LEU A C 1
ATOM 727 O O . LEU A 1 92 ? -9.118 -4.649 6.877 1.00 82.88 92 LEU A O 1
ATOM 731 N N . ALA A 1 93 ? -9.475 -2.658 5.898 1.00 81.94 93 ALA A N 1
ATOM 732 C CA . ALA A 1 93 ? -10.336 -2.128 6.959 1.00 81.94 93 ALA A CA 1
ATOM 733 C C . ALA A 1 93 ? -11.536 -3.049 7.245 1.00 81.94 93 ALA A C 1
ATOM 735 O O . ALA A 1 93 ? -11.748 -3.453 8.384 1.00 81.94 93 ALA A O 1
ATOM 736 N N . ARG A 1 94 ? -12.248 -3.480 6.195 1.00 84.19 94 ARG A N 1
ATOM 737 C CA . ARG A 1 94 ? -13.370 -4.427 6.321 1.00 84.19 94 ARG A CA 1
ATOM 738 C C . ARG A 1 94 ? -12.956 -5.777 6.900 1.00 84.19 94 ARG A C 1
ATOM 740 O O . ARG A 1 94 ? -13.710 -6.397 7.641 1.00 84.19 94 ARG A O 1
ATOM 747 N N . GLN A 1 95 ? -11.770 -6.260 6.544 1.00 81.88 95 GLN A N 1
ATOM 748 C CA . GLN A 1 95 ? -11.287 -7.545 7.035 1.00 81.88 95 GLN A CA 1
ATOM 749 C C . GLN A 1 95 ? -10.851 -7.466 8.505 1.00 81.88 95 GLN A C 1
ATOM 751 O O . GLN A 1 95 ? -11.071 -8.419 9.245 1.00 81.88 95 GLN A O 1
ATOM 756 N N . ILE A 1 96 ? -10.305 -6.324 8.938 1.00 78.44 96 ILE A N 1
ATOM 757 C CA . ILE A 1 96 ? -10.046 -6.033 10.354 1.00 78.44 96 ILE A CA 1
ATOM 758 C C . ILE A 1 96 ? -11.363 -6.009 11.139 1.00 78.44 96 ILE A C 1
ATOM 760 O O . ILE A 1 96 ? -11.455 -6.679 12.162 1.00 78.44 96 ILE A O 1
ATOM 764 N N . GLU A 1 97 ? -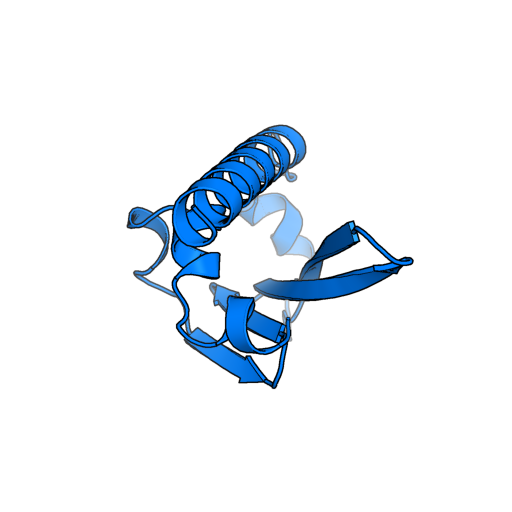12.390 -5.306 10.648 1.00 79.69 97 GLU A N 1
ATOM 765 C CA . GLU A 1 97 ? -13.721 -5.277 11.281 1.00 79.69 97 GLU A CA 1
ATOM 766 C C . GLU A 1 97 ? -14.299 -6.688 11.463 1.00 79.69 97 GLU A C 1
ATOM 768 O O . GLU A 1 97 ? -14.771 -7.033 12.545 1.00 79.69 97 GLU A O 1
ATOM 773 N N . HIS A 1 98 ? -14.197 -7.535 10.434 1.00 78.81 98 HIS A N 1
ATOM 774 C CA . HIS A 1 98 ? -14.659 -8.921 10.505 1.00 78.81 98 HIS A CA 1
ATOM 775 C C . HIS A 1 98 ? -13.833 -9.781 11.475 1.00 78.81 98 HIS A C 1
ATOM 777 O O . HIS A 1 98 ? -14.361 -10.726 12.047 1.00 78.81 98 HIS A O 1
ATOM 783 N N . HIS A 1 99 ? -12.536 -9.517 11.639 1.00 70.12 99 HIS A N 1
ATOM 784 C CA . HIS A 1 99 ? -11.679 -10.305 12.533 1.00 70.12 99 HIS A CA 1
ATOM 785 C C . HIS A 1 99 ? -11.843 -9.926 14.014 1.00 70.12 99 HIS A C 1
ATOM 787 O O . HIS A 1 99 ? -11.479 -10.703 14.890 1.00 70.12 99 HIS A O 1
ATOM 793 N N . LEU A 1 100 ? -12.357 -8.723 14.286 1.00 70.44 100 LEU A N 1
ATOM 794 C CA . LEU A 1 100 ? -12.610 -8.212 15.636 1.00 70.44 100 LEU A CA 1
ATOM 795 C C . LEU A 1 100 ? -14.043 -8.474 16.135 1.00 70.44 100 LEU A C 1
ATOM 797 O O . LEU A 1 100 ? -14.304 -8.242 17.315 1.00 70.44 100 LEU A O 1
ATOM 801 N N . SER A 1 101 ? -14.946 -8.909 15.249 1.00 61.81 101 SER A N 1
ATOM 802 C CA . SER A 1 101 ? -16.328 -9.310 15.568 1.00 61.81 101 SER A CA 1
ATOM 803 C C . SER A 1 101 ? -16.389 -10.774 15.994 1.00 61.81 101 SER A C 1
ATOM 805 O O . SER A 1 101 ? -17.160 -11.072 16.932 1.00 61.81 101 SER A O 1
#

pLDDT: mean 74.42, std 8.28, range [49.72, 87.19]

Organism: NCBI:txid53360

Foldseek 3Di:
DQVVPAPCVLVCLQQNPVQPPAWDWDGDRQKIWIDHPQFKIWMWGWDDDPDPDIDIDIDIGGNHPDDSVCVCVVCVVCVCVVVSRVVSVVSSVVVSVVVVD

Sequence (101 aa):
MLALIDDGWVVTAFLGSEQRAYIDIDHRPGVVGFQGHWWYRGEISAEPAGEHGTTVVYRVYNIAARGAWAVPLANRLFIGWRRKVGDGATRLARQIEHHLS

Secondary structure (DSSP, 8-state):
-GGGSTTSHHHHHHH-GGGGGGEEEEEETTEEEEEETTTEEEEEEEEE-GGG-EEEEEEEEE--SS-TTHHHHHTGGGTTHHHHHHHHHHHHHHHHHHHH-